Protein AF-A0A7C1CX82-F1 (afdb_monomer)

pLDDT: mean 84.67, std 8.03, range [56.22, 93.38]

Sequence (81 aa):
MILSGISQPLLGLVDTAVVGHLPDARYLGGVAVGAMLVQFVFWQFGFLRMSTTGFAAQALGREDGDAQRAVLGRALLAGIA

Solvent-accessible surface area (backbone atoms only — not comparable to full-atom values): 4637 Å² total; per-residue (Å²): 110,75,76,77,51,49,57,56,62,52,47,53,54,48,52,50,55,62,53,67,67,55,93,48,72,69,60,46,53,51,50,52,53,52,50,50,52,52,50,51,58,56,55,66,54,48,55,58,60,55,51,53,52,50,54,38,51,53,21,57,76,66,73,35,66,64,56,35,51,51,48,53,53,52,53,53,51,67,73,74,108

Secondary structure (DSSP, 8-state):
-TTGGGHHHHHHHHHHHHHTT-SSHHHHHHHHHHHHHHHHHHHHTHHHHHHHHHHHHHHHHTT-HHHHHHHHHHHHHHHH-

Foldseek 3Di:
DVVVVVVVVVVVVVLCVVLVPDPDVVVSVVVVVVVVVVVVVVVVCVVLVVVLVVQLVVCVVVVNPVSNVVSVVVSVVVVVD

Mean predicted aligned error: 7.43 Å

Structure (mmCIF, N/CA/C/O backbone):
data_AF-A0A7C1CX82-F1
#
_entry.id   AF-A0A7C1CX82-F1
#
loop_
_atom_site.group_PDB
_atom_site.id
_atom_site.type_symbol
_atom_site.label_atom_id
_atom_site.label_alt_id
_atom_site.label_comp_id
_atom_site.label_asym_id
_atom_site.label_entity_id
_atom_site.label_seq_id
_atom_site.pdbx_PDB_ins_code
_atom_site.Cartn_x
_atom_site.Cartn_y
_atom_site.Cartn_z
_atom_site.occupancy
_atom_site.B_iso_or_equiv
_atom_site.auth_seq_id
_atom_site.auth_comp_id
_atom_site.auth_asym_id
_atom_site.auth_atom_id
_atom_site.pdbx_PDB_model_num
ATOM 1 N N . MET A 1 1 ? 13.777 6.910 -2.325 1.00 56.22 1 MET A N 1
ATOM 2 C CA . MET A 1 1 ? 13.390 5.887 -1.326 1.00 56.22 1 MET A CA 1
ATOM 3 C C . MET A 1 1 ? 13.265 6.463 0.086 1.00 56.22 1 MET A C 1
ATOM 5 O O . MET A 1 1 ? 12.261 6.179 0.713 1.00 56.22 1 MET A O 1
ATOM 9 N N . ILE A 1 2 ? 14.188 7.314 0.567 1.00 59.28 2 ILE A N 1
ATOM 10 C CA . ILE A 1 2 ? 14.128 7.864 1.943 1.00 59.28 2 ILE A CA 1
ATOM 11 C C . ILE A 1 2 ? 12.904 8.777 2.173 1.00 59.28 2 ILE A C 1
ATOM 13 O O . ILE A 1 2 ? 12.129 8.505 3.078 1.00 59.28 2 ILE A O 1
ATOM 17 N N . LEU A 1 3 ? 12.654 9.790 1.325 1.00 60.41 3 LEU A N 1
ATOM 18 C CA . LEU A 1 3 ? 11.479 10.673 1.488 1.00 60.41 3 LEU A CA 1
ATOM 19 C C . LEU A 1 3 ? 10.135 9.967 1.239 1.00 60.41 3 LEU A C 1
ATOM 21 O O . LEU A 1 3 ? 9.201 10.132 2.012 1.00 60.41 3 LEU A O 1
ATOM 25 N N . SER A 1 4 ? 10.044 9.137 0.195 1.00 69.19 4 SER A N 1
ATOM 26 C CA . SER A 1 4 ? 8.824 8.367 -0.105 1.00 69.19 4 SER A CA 1
ATOM 27 C C . SER A 1 4 ? 8.476 7.341 0.982 1.00 69.19 4 SER A C 1
ATOM 29 O O . SER A 1 4 ? 7.327 6.921 1.063 1.00 69.19 4 SER A O 1
ATOM 31 N N . GLY A 1 5 ? 9.448 6.922 1.800 1.00 73.50 5 GLY A N 1
ATOM 32 C CA . GLY A 1 5 ? 9.237 5.974 2.892 1.00 73.50 5 GLY A CA 1
ATOM 33 C C . GLY A 1 5 ? 8.626 6.596 4.148 1.00 73.50 5 GLY A C 1
ATOM 34 O O . GLY A 1 5 ? 8.128 5.854 4.986 1.00 73.50 5 GLY A O 1
ATOM 35 N N . ILE A 1 6 ? 8.617 7.932 4.273 1.00 85.00 6 ILE A N 1
ATOM 36 C CA . ILE A 1 6 ? 8.101 8.652 5.454 1.00 85.00 6 ILE A CA 1
ATOM 37 C C . ILE A 1 6 ? 6.577 8.498 5.594 1.00 85.00 6 ILE A C 1
ATOM 39 O O . ILE A 1 6 ? 6.043 8.568 6.699 1.00 85.00 6 ILE A O 1
ATOM 43 N N . SER A 1 7 ? 5.868 8.220 4.498 1.00 82.31 7 SER A N 1
ATOM 44 C CA . SER A 1 7 ? 4.418 8.017 4.520 1.00 82.31 7 SER A CA 1
ATOM 45 C C . SER A 1 7 ? 3.996 6.856 5.421 1.00 82.31 7 SER A C 1
ATOM 47 O O . SER A 1 7 ? 2.972 6.967 6.080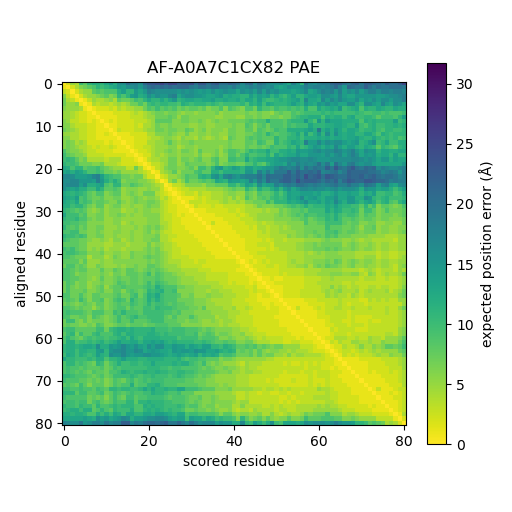 1.00 82.31 7 SER A O 1
ATOM 49 N N . GLN A 1 8 ? 4.782 5.776 5.504 1.00 81.44 8 GLN A N 1
ATOM 50 C CA . GLN A 1 8 ? 4.451 4.626 6.355 1.00 81.44 8 GLN A CA 1
ATOM 51 C C . GLN A 1 8 ? 4.472 4.943 7.863 1.00 81.44 8 GLN A C 1
ATOM 53 O O . GLN A 1 8 ? 3.464 4.684 8.520 1.00 81.44 8 GLN A O 1
ATOM 58 N N . PRO A 1 9 ? 5.549 5.515 8.440 1.00 83.25 9 PRO A N 1
ATOM 59 C CA . PRO A 1 9 ? 5.563 5.875 9.855 1.00 83.25 9 PRO A CA 1
ATOM 60 C C . PRO A 1 9 ? 4.564 6.985 10.199 1.00 83.25 9 PRO A C 1
ATOM 62 O O . PRO A 1 9 ? 3.981 6.946 11.279 1.00 83.25 9 PRO A O 1
ATOM 65 N N . LEU A 1 10 ? 4.307 7.937 9.291 1.00 85.94 10 LEU A N 1
ATOM 66 C CA . LEU A 1 10 ? 3.247 8.931 9.497 1.00 85.94 10 LEU A CA 1
ATOM 67 C C . LEU A 1 10 ? 1.858 8.284 9.550 1.00 85.94 10 LEU A C 1
ATOM 69 O O . LEU A 1 10 ? 1.075 8.633 10.430 1.00 85.94 10 LEU A O 1
ATOM 73 N N . LEU A 1 11 ? 1.572 7.321 8.663 1.00 83.50 11 LEU A N 1
ATOM 74 C CA . LEU A 1 11 ? 0.316 6.566 8.698 1.00 83.50 11 LEU A CA 1
ATOM 75 C C . LEU A 1 11 ? 0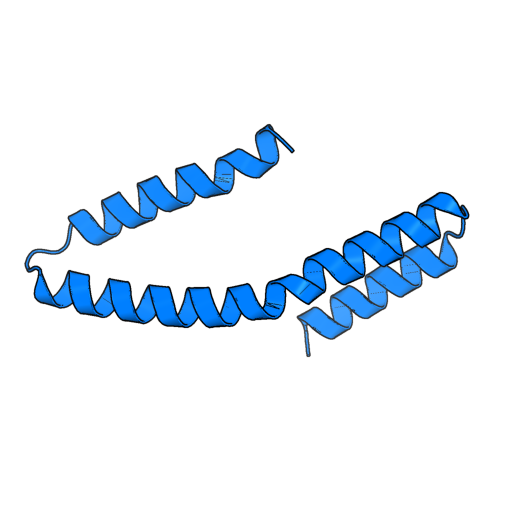.152 5.844 10.041 1.00 83.50 11 LEU A C 1
ATOM 77 O O . LEU A 1 11 ? -0.889 5.967 10.671 1.00 83.50 11 LEU A O 1
ATOM 81 N N . GLY A 1 12 ? 1.206 5.178 10.526 1.00 82.38 12 GLY A N 1
ATOM 82 C CA . GLY A 1 12 ? 1.173 4.474 11.812 1.00 82.38 12 GLY A CA 1
ATOM 83 C C . GLY A 1 12 ? 0.934 5.397 13.013 1.00 82.38 12 GLY A C 1
ATOM 84 O O . GLY A 1 12 ? 0.238 5.019 13.958 1.00 82.38 12 GLY A O 1
ATOM 85 N N . LEU A 1 13 ? 1.460 6.626 12.973 1.00 86.50 13 LEU A N 1
ATOM 86 C CA . LEU A 1 13 ? 1.198 7.637 14.000 1.00 86.50 13 LEU A CA 1
ATOM 87 C C . LEU A 1 13 ? -0.280 8.062 13.999 1.00 86.50 13 LEU A C 1
ATOM 89 O O . LEU A 1 13 ? -0.891 8.170 15.061 1.00 86.50 13 LEU A O 1
ATOM 93 N N . VAL A 1 14 ? -0.855 8.270 12.809 1.00 85.12 14 VAL A N 1
ATOM 94 C CA . VAL A 1 14 ? -2.267 8.640 12.633 1.00 85.12 14 VAL A CA 1
ATOM 95 C C . VAL A 1 14 ? -3.192 7.493 13.039 1.00 85.12 14 VAL A C 1
ATOM 97 O O . VAL A 1 14 ? -4.118 7.733 13.809 1.00 85.12 14 VAL A O 1
ATOM 100 N N . ASP A 1 15 ? -2.917 6.259 12.610 1.00 82.19 15 ASP A N 1
ATOM 101 C CA . ASP A 1 15 ? -3.692 5.073 12.996 1.00 82.19 15 ASP A CA 1
ATOM 102 C C . ASP A 1 15 ? -3.722 4.925 14.520 1.00 82.19 15 ASP A C 1
ATOM 104 O O . ASP A 1 15 ? -4.785 4.758 15.112 1.00 82.19 15 ASP A O 1
ATOM 108 N N . THR A 1 16 ? -2.569 5.085 15.177 1.00 79.50 16 THR A N 1
ATOM 109 C CA . THR A 1 16 ? -2.471 5.020 16.642 1.00 79.50 16 THR A CA 1
ATOM 110 C C . THR A 1 16 ? -3.250 6.150 17.319 1.00 79.50 16 THR A C 1
ATOM 112 O O . THR A 1 16 ? -3.925 5.913 18.319 1.00 79.50 16 THR A O 1
ATOM 115 N N . ALA A 1 17 ? -3.199 7.373 16.785 1.00 81.31 17 ALA A N 1
ATOM 116 C CA . ALA A 1 17 ? -3.919 8.519 17.342 1.00 81.31 17 ALA A CA 1
ATOM 117 C C . ALA A 1 17 ? -5.445 8.394 17.188 1.00 81.31 17 ALA A C 1
ATOM 119 O O . ALA A 1 17 ? -6.182 8.691 18.128 1.00 81.31 17 ALA A O 1
ATOM 120 N N . VAL A 1 18 ? -5.921 7.931 16.027 1.00 79.25 18 VAL A N 1
ATOM 121 C CA . VAL A 1 18 ? -7.350 7.710 15.749 1.00 79.25 18 VAL A CA 1
ATOM 122 C C . VAL A 1 18 ? -7.887 6.584 16.624 1.00 79.25 18 VAL A C 1
ATOM 124 O O . VAL A 1 18 ? -8.910 6.746 17.285 1.00 79.25 18 VAL A O 1
ATOM 127 N N . VAL A 1 19 ? -7.173 5.459 16.671 1.00 75.56 19 VAL A N 1
ATOM 128 C CA . VAL A 1 19 ? -7.570 4.280 17.443 1.00 75.56 19 VAL A CA 1
ATOM 129 C C . VAL A 1 19 ? -7.469 4.535 18.958 1.00 75.56 19 VAL A C 1
ATOM 131 O O . VAL A 1 19 ? -8.304 4.055 19.723 1.00 75.56 19 VAL A O 1
ATOM 134 N N . GLY A 1 20 ? -6.505 5.347 19.400 1.00 75.25 20 GLY A N 1
ATOM 135 C CA . GLY A 1 20 ? -6.324 5.735 20.802 1.00 75.25 20 GLY A CA 1
ATOM 136 C C . GLY A 1 20 ? -7.403 6.671 21.360 1.00 75.25 20 GLY A C 1
ATOM 137 O O . GLY A 1 20 ? -7.492 6.826 22.574 1.00 75.25 20 GLY A O 1
ATOM 138 N N . HIS A 1 21 ? -8.238 7.275 20.507 1.00 77.81 21 HIS A N 1
ATOM 139 C CA . HIS A 1 21 ? -9.336 8.153 20.929 1.00 77.81 21 HIS A CA 1
ATOM 140 C C . HIS A 1 21 ? -10.646 7.397 21.224 1.00 77.81 21 HIS A C 1
ATOM 142 O O . HIS A 1 21 ? -11.640 8.018 21.611 1.00 77.81 21 HIS A O 1
ATOM 148 N N . LEU A 1 22 ? -10.688 6.071 21.026 1.00 76.44 22 LEU A N 1
ATOM 149 C CA . LEU A 1 22 ? -11.893 5.287 21.287 1.00 76.44 22 LEU A CA 1
ATOM 150 C C . LEU A 1 22 ? -12.08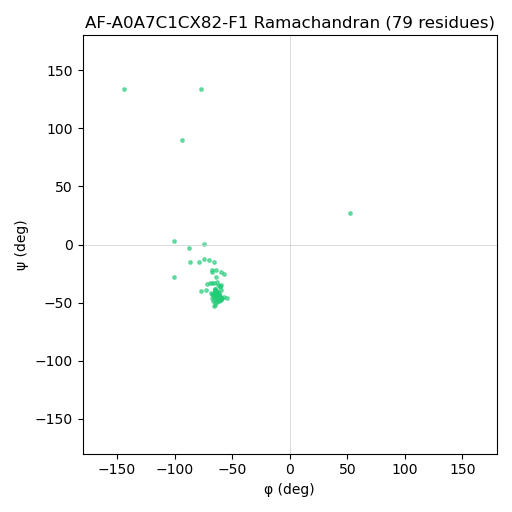6 5.030 22.796 1.00 76.44 22 LEU A C 1
ATOM 152 O O . LEU A 1 22 ? -11.156 4.595 23.470 1.00 76.44 22 LEU A O 1
ATOM 156 N N . PRO A 1 23 ? -13.308 5.227 23.326 1.00 69.44 23 PRO A N 1
ATOM 157 C CA . PRO A 1 23 ? -13.583 5.193 24.765 1.00 69.44 23 PRO A CA 1
ATOM 158 C C . PRO A 1 23 ? -13.598 3.788 25.388 1.00 69.44 23 PRO A C 1
ATOM 160 O O . PRO A 1 23 ? -13.621 3.674 26.610 1.00 69.44 23 PRO A O 1
ATOM 163 N N . ASP A 1 24 ? -13.616 2.718 24.584 1.00 75.94 24 ASP A N 1
ATOM 164 C CA . ASP A 1 24 ? -13.709 1.338 25.075 1.00 75.94 24 ASP A CA 1
ATOM 165 C C . ASP A 1 24 ? -12.877 0.378 24.205 1.00 75.94 24 ASP A C 1
ATOM 167 O O . ASP A 1 24 ? -12.960 0.396 22.970 1.00 75.94 24 ASP A O 1
ATOM 171 N N . ALA A 1 25 ? -12.093 -0.49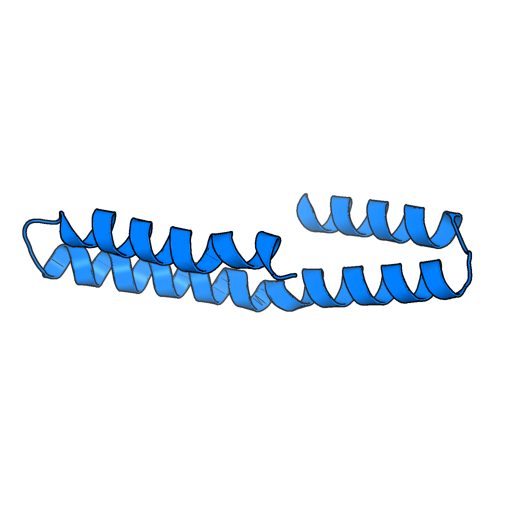0 24.854 1.00 75.44 25 ALA A N 1
ATOM 172 C CA . ALA A 1 25 ? -11.141 -1.408 24.224 1.00 75.44 25 ALA A CA 1
ATOM 173 C C . ALA A 1 25 ? -11.797 -2.387 23.231 1.00 75.44 25 ALA A C 1
ATOM 175 O O . ALA A 1 25 ? -11.145 -2.861 22.298 1.00 75.44 25 ALA A O 1
ATOM 176 N N . ARG A 1 26 ? -13.100 -2.665 23.379 1.00 77.81 26 ARG A N 1
ATOM 177 C CA . ARG A 1 26 ? -13.835 -3.553 22.461 1.00 77.81 26 ARG A CA 1
ATOM 178 C C . ARG A 1 26 ? -13.932 -3.009 21.031 1.00 77.81 26 ARG A C 1
ATOM 180 O O . ARG A 1 26 ? -13.824 -3.776 20.078 1.00 77.81 26 ARG A O 1
ATOM 187 N N . TYR A 1 27 ? -14.109 -1.696 20.867 1.00 77.75 27 TYR A N 1
ATOM 188 C CA . TYR A 1 27 ? -14.183 -1.078 19.537 1.00 77.75 27 TYR A CA 1
ATOM 189 C C . TYR A 1 27 ? -12.808 -1.058 18.868 1.00 77.75 27 TYR A C 1
ATOM 191 O O . TYR A 1 27 ? -12.689 -1.268 17.664 1.00 77.75 27 TYR A O 1
ATOM 199 N N . LEU A 1 28 ? -11.775 -0.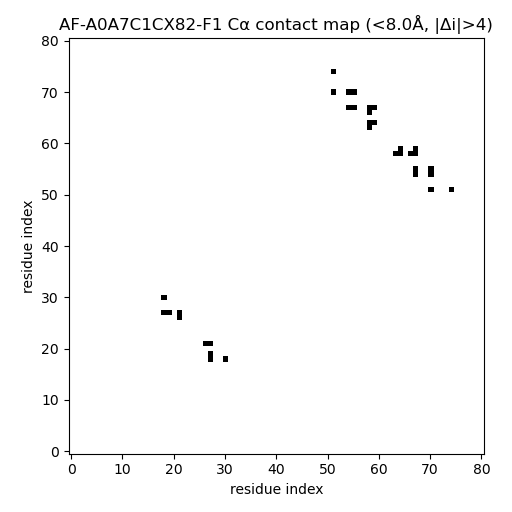891 19.689 1.00 78.69 28 LEU A N 1
ATOM 200 C CA . LEU A 1 28 ? -10.365 -0.943 19.330 1.00 78.69 28 LEU A CA 1
ATOM 201 C C . LEU A 1 28 ? -9.999 -2.313 18.733 1.00 78.69 28 LEU A C 1
ATOM 203 O O . LEU A 1 28 ? -9.425 -2.385 17.648 1.00 78.69 28 LEU A O 1
ATOM 207 N N . GLY A 1 29 ? -10.429 -3.399 19.386 1.00 80.12 29 GLY A N 1
ATOM 208 C CA . GLY A 1 29 ? -10.253 -4.763 18.881 1.00 80.12 29 GLY A CA 1
ATOM 209 C C . GLY A 1 29 ? -10.970 -5.014 17.549 1.00 80.12 29 GLY A C 1
ATOM 210 O O . GLY A 1 29 ? -10.382 -5.592 16.638 1.00 80.12 29 GLY A O 1
ATOM 211 N N . GLY A 1 30 ? -12.209 -4.536 17.395 1.00 84.69 30 GLY A N 1
ATOM 212 C CA . GLY A 1 30 ? -12.964 -4.680 16.144 1.00 84.69 30 GLY A CA 1
ATOM 213 C C . GLY A 1 30 ? -12.318 -3.954 14.958 1.00 84.69 30 GLY A C 1
ATOM 214 O O . GLY A 1 30 ? -12.162 -4.539 13.885 1.00 84.69 30 GLY A O 1
ATOM 215 N N . VAL A 1 31 ? -11.887 -2.705 15.161 1.00 82.62 31 VAL A N 1
ATOM 216 C CA . VAL A 1 31 ? -11.187 -1.912 14.136 1.00 82.62 31 VAL A CA 1
ATOM 217 C C . VAL A 1 31 ? -9.833 -2.531 13.794 1.00 82.62 31 VAL A C 1
ATOM 219 O O . VAL A 1 31 ? -9.507 -2.631 12.616 1.00 82.62 31 VAL A O 1
ATOM 222 N N . ALA A 1 32 ? -9.076 -3.012 14.785 1.00 81.88 32 ALA A N 1
ATOM 223 C CA . ALA A 1 32 ? -7.791 -3.671 14.551 1.00 81.88 32 ALA A CA 1
ATOM 224 C C . ALA A 1 32 ? -7.934 -4.928 13.677 1.00 81.88 32 ALA A C 1
ATOM 226 O O . ALA A 1 32 ? -7.175 -5.110 12.727 1.00 81.88 32 ALA A O 1
ATOM 227 N N . VAL A 1 33 ? -8.936 -5.772 13.948 1.00 87.75 33 VAL A N 1
ATOM 228 C CA . VAL A 1 33 ? -9.205 -6.975 13.141 1.00 87.75 33 VAL A CA 1
ATOM 229 C C . VAL A 1 33 ? -9.650 -6.599 11.726 1.00 87.75 33 VAL A C 1
ATOM 231 O O . VAL A 1 33 ? -9.149 -7.170 10.757 1.00 87.75 33 VAL A O 1
ATOM 234 N N . GLY A 1 34 ? -10.543 -5.615 11.587 1.00 87.75 34 GLY A N 1
ATOM 235 C CA . GLY A 1 34 ? -10.985 -5.121 10.281 1.00 87.75 34 GLY A CA 1
ATOM 236 C C . GLY A 1 34 ? -9.834 -4.546 9.452 1.00 87.75 34 GLY A C 1
ATOM 237 O O . GLY A 1 34 ? -9.658 -4.921 8.293 1.00 87.75 34 GLY A O 1
ATOM 238 N N . ALA A 1 35 ? -9.000 -3.703 10.064 1.00 85.44 35 ALA A N 1
ATOM 239 C CA . ALA A 1 35 ? -7.809 -3.142 9.438 1.00 85.44 35 ALA A CA 1
ATOM 240 C C . ALA A 1 35 ? -6.820 -4.240 9.033 1.00 85.44 35 ALA A C 1
ATOM 242 O O . ALA A 1 35 ? -6.311 -4.207 7.918 1.00 85.44 35 ALA A O 1
ATOM 243 N N . MET A 1 36 ? -6.600 -5.254 9.876 1.00 88.19 36 MET A N 1
ATOM 244 C CA . MET A 1 36 ? -5.707 -6.372 9.559 1.00 88.19 36 MET A CA 1
ATOM 245 C C . MET A 1 36 ? -6.201 -7.194 8.361 1.00 88.19 36 MET A C 1
ATOM 247 O O . MET A 1 36 ? -5.395 -7.582 7.518 1.00 88.19 36 MET A O 1
ATOM 251 N N . LEU A 1 37 ? -7.511 -7.431 8.248 1.00 93.38 37 LEU A N 1
ATOM 252 C CA . LEU A 1 37 ? -8.098 -8.124 7.096 1.00 93.38 37 LEU A CA 1
ATOM 253 C C . LEU A 1 37 ? -7.934 -7.317 5.806 1.00 93.38 37 LEU A C 1
ATOM 255 O O . LEU A 1 37 ? -7.493 -7.860 4.794 1.00 93.38 37 LEU A O 1
ATOM 259 N N . VAL A 1 38 ? -8.241 -6.019 5.847 1.00 90.56 38 VAL A N 1
ATOM 260 C CA . VAL A 1 38 ? -8.053 -5.124 4.697 1.00 90.56 38 VAL A CA 1
ATOM 261 C C . VAL A 1 38 ? -6.574 -5.071 4.309 1.00 90.56 38 VAL A C 1
ATOM 263 O O . VAL A 1 38 ? -6.237 -5.311 3.152 1.00 90.56 38 VAL A O 1
ATOM 266 N N . GLN A 1 39 ? -5.681 -4.858 5.278 1.00 88.69 39 GLN A N 1
ATOM 267 C CA . GLN A 1 39 ? -4.229 -4.860 5.089 1.00 88.69 39 GLN A CA 1
ATOM 268 C C . GLN A 1 39 ? -3.757 -6.161 4.435 1.00 88.69 39 GLN A C 1
ATOM 270 O O . GLN A 1 39 ? -2.979 -6.114 3.488 1.00 88.69 39 GLN A O 1
ATOM 275 N N . PHE A 1 40 ? -4.235 -7.316 4.907 1.00 91.06 40 PHE A N 1
ATOM 276 C CA . PHE A 1 40 ? -3.886 -8.625 4.359 1.00 91.06 40 PHE A CA 1
ATOM 277 C C . PHE A 1 40 ? -4.277 -8.750 2.883 1.00 91.06 40 PHE A C 1
ATOM 279 O O . PHE A 1 40 ? -3.455 -9.167 2.065 1.00 91.06 40 PHE A O 1
ATOM 286 N N . VAL A 1 41 ? -5.496 -8.337 2.525 1.00 92.12 41 VAL A N 1
ATOM 287 C CA . VAL A 1 41 ? -5.963 -8.338 1.131 1.00 92.12 41 VAL A CA 1
ATOM 288 C C . VAL A 1 41 ? -5.101 -7.412 0.271 1.00 92.12 41 VAL A C 1
ATOM 290 O O . VAL A 1 41 ? -4.599 -7.839 -0.765 1.00 92.12 41 VAL A O 1
ATOM 293 N N . PHE A 1 42 ? -4.841 -6.179 0.718 1.00 86.94 42 PHE A N 1
ATOM 294 C CA . PHE A 1 42 ? -3.967 -5.242 -0.000 1.00 86.94 42 PHE A CA 1
ATOM 295 C C . PHE A 1 42 ? -2.535 -5.766 -0.155 1.00 86.94 42 PHE A C 1
ATOM 297 O O . PHE A 1 42 ? -1.911 -5.564 -1.198 1.00 86.94 42 PHE A O 1
ATOM 304 N N . TRP A 1 43 ? -2.008 -6.464 0.852 1.00 87.00 43 TRP A N 1
ATOM 305 C CA . TRP A 1 43 ? -0.656 -7.016 0.811 1.00 87.00 43 TRP A CA 1
ATOM 306 C C . TRP A 1 43 ? -0.523 -8.131 -0.228 1.00 87.00 43 TRP A C 1
ATOM 308 O O . TRP A 1 43 ? 0.515 -8.223 -0.887 1.00 87.00 43 TRP A O 1
ATOM 318 N N . GLN A 1 44 ? -1.586 -8.912 -0.459 1.00 88.81 44 GLN A N 1
ATOM 319 C CA . GLN A 1 44 ? -1.601 -9.893 -1.547 1.00 88.81 44 GLN A CA 1
ATOM 320 C C . GLN A 1 44 ? -1.432 -9.239 -2.919 1.00 88.81 44 GLN A C 1
ATOM 322 O O . GLN A 1 44 ? -0.708 -9.778 -3.747 1.00 88.81 44 GLN A O 1
ATOM 327 N N . PHE A 1 45 ? -1.985 -8.047 -3.149 1.00 89.94 45 PHE A N 1
ATOM 328 C CA . PHE A 1 45 ? -1.783 -7.296 -4.396 1.00 89.94 45 PHE A CA 1
ATOM 329 C C . PHE A 1 45 ? -0.391 -6.650 -4.518 1.00 89.94 45 PHE A C 1
ATOM 331 O O . PHE A 1 45 ? -0.074 -6.037 -5.540 1.00 89.94 45 PHE A O 1
ATOM 338 N N . GLY A 1 46 ? 0.496 -6.825 -3.531 1.00 86.44 46 GLY A N 1
ATOM 339 C CA . GLY A 1 46 ? 1.867 -6.308 -3.559 1.00 86.44 46 GLY A CA 1
ATOM 340 C C . GLY A 1 46 ? 2.694 -6.784 -4.762 1.00 86.44 46 GLY A C 1
ATOM 341 O O . GLY A 1 46 ? 3.596 -6.064 -5.207 1.00 86.44 46 GLY A O 1
ATOM 342 N N . PHE A 1 47 ? 2.359 -7.945 -5.345 1.00 87.00 47 PHE A N 1
ATOM 343 C CA . PHE A 1 47 ? 3.023 -8.454 -6.550 1.00 87.00 47 PHE A CA 1
ATOM 344 C C . PHE A 1 47 ? 2.826 -7.537 -7.764 1.00 87.00 47 PHE A C 1
ATOM 346 O O . PHE A 1 47 ? 3.742 -7.42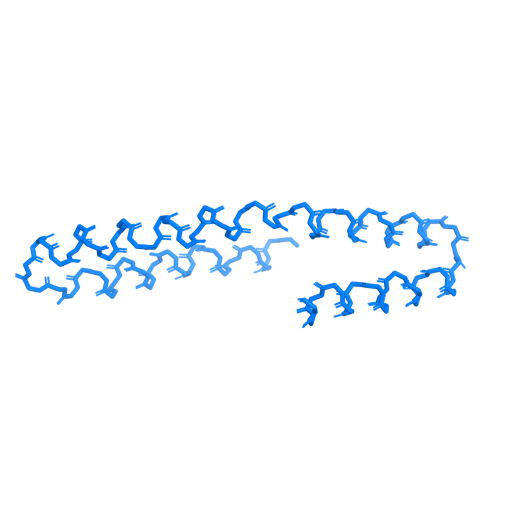4 -8.578 1.00 87.00 47 PHE A O 1
ATOM 353 N N . LEU A 1 48 ? 1.684 -6.843 -7.878 1.00 88.38 48 LEU A N 1
ATOM 354 C CA . LEU A 1 48 ? 1.393 -5.950 -9.006 1.00 88.38 48 LEU A CA 1
ATOM 355 C C . LEU A 1 48 ? 2.417 -4.818 -9.073 1.00 88.38 48 LEU A C 1
ATOM 357 O O . LEU A 1 48 ? 2.972 -4.533 -10.136 1.00 88.38 48 LEU A O 1
ATOM 361 N N . ARG A 1 49 ? 2.739 -4.225 -7.918 1.00 84.94 49 ARG A N 1
ATOM 362 C CA . ARG A 1 49 ? 3.759 -3.175 -7.802 1.00 84.94 49 ARG A CA 1
ATOM 363 C C . ARG A 1 49 ? 5.140 -3.688 -8.208 1.00 84.94 49 ARG A C 1
ATOM 365 O O . ARG A 1 49 ? 5.859 -3.016 -8.945 1.00 84.94 49 ARG A O 1
ATOM 372 N N . MET A 1 50 ? 5.528 -4.866 -7.722 1.00 87.19 50 MET A N 1
ATOM 373 C CA . MET A 1 50 ? 6.870 -5.398 -7.974 1.00 87.19 50 MET A CA 1
ATOM 374 C C . MET A 1 50 ? 7.035 -5.870 -9.426 1.00 87.19 50 MET A C 1
ATOM 376 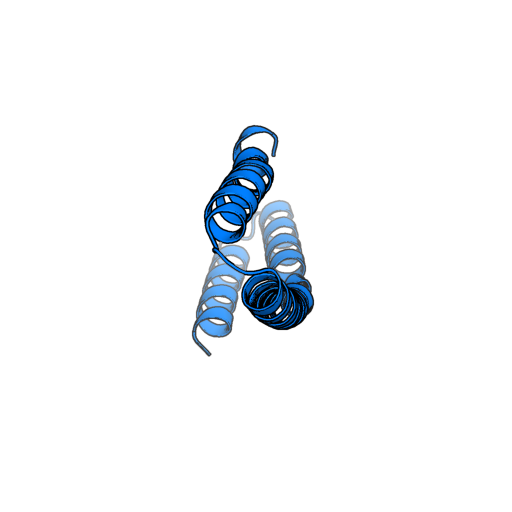O O . MET A 1 50 ? 8.062 -5.597 -10.043 1.00 87.19 50 MET A O 1
ATOM 380 N N . SER A 1 51 ? 6.000 -6.492 -9.998 1.00 88.69 51 SER A N 1
ATOM 381 C CA . SER A 1 51 ? 5.959 -6.944 -11.392 1.00 88.69 51 SER A CA 1
ATOM 382 C C . SER A 1 51 ? 6.021 -5.773 -12.379 1.00 88.69 51 SER A C 1
ATOM 384 O O . SER A 1 51 ? 6.872 -5.764 -13.269 1.00 88.69 51 SER A O 1
ATOM 386 N N . THR A 1 52 ? 5.195 -4.739 -12.188 1.00 90.38 52 THR A N 1
ATOM 387 C CA . THR A 1 52 ? 5.190 -3.541 -13.052 1.00 90.38 52 THR A CA 1
ATOM 388 C C . THR A 1 52 ? 6.510 -2.775 -12.994 1.00 90.38 52 THR A C 1
ATOM 390 O O . THR A 1 52 ? 7.038 -2.396 -14.038 1.00 90.38 52 THR A O 1
ATOM 393 N N . THR A 1 53 ? 7.092 -2.613 -11.800 1.00 90.19 53 THR A N 1
ATOM 394 C CA . THR A 1 53 ? 8.407 -1.970 -11.634 1.00 90.19 53 THR A CA 1
ATOM 395 C C . THR A 1 53 ? 9.514 -2.781 -12.317 1.00 90.19 53 THR A C 1
ATOM 397 O O . THR A 1 53 ? 10.381 -2.201 -12.966 1.00 90.19 53 THR A O 1
ATOM 400 N N . GLY A 1 54 ? 9.469 -4.117 -12.228 1.00 91.06 54 GLY A N 1
ATOM 401 C CA . GLY A 1 54 ? 10.422 -5.005 -12.899 1.00 91.06 54 GLY A CA 1
ATOM 402 C C . GLY A 1 54 ? 10.363 -4.897 -14.424 1.00 91.06 54 GLY A C 1
ATOM 403 O O . GLY A 1 54 ? 11.394 -4.684 -15.060 1.00 91.06 54 GLY A O 1
ATOM 404 N N . PHE A 1 55 ? 9.168 -4.971 -15.016 1.00 90.44 55 PHE A N 1
ATOM 405 C CA . PHE A 1 55 ? 9.002 -4.816 -16.467 1.00 90.44 55 PHE A CA 1
ATOM 406 C C . PHE A 1 55 ? 9.362 -3.410 -16.955 1.00 90.44 55 PHE A C 1
ATOM 408 O O . PHE A 1 55 ? 9.993 -3.272 -18.002 1.00 90.44 55 PHE A O 1
ATOM 415 N N . ALA A 1 56 ? 9.018 -2.368 -16.193 1.00 91.19 56 ALA A N 1
ATOM 416 C CA . ALA A 1 56 ? 9.412 -0.999 -16.513 1.00 91.19 56 ALA A CA 1
ATOM 417 C C . ALA A 1 56 ? 10.940 -0.827 -16.485 1.00 91.19 56 ALA A C 1
ATOM 419 O O . ALA A 1 56 ? 11.497 -0.221 -17.396 1.00 91.19 56 ALA A O 1
ATOM 420 N N . ALA A 1 57 ? 11.628 -1.407 -15.494 1.00 91.12 57 ALA A N 1
ATOM 421 C CA . ALA A 1 57 ? 13.088 -1.381 -15.415 1.00 91.12 57 ALA A CA 1
ATOM 422 C C . ALA A 1 57 ? 13.751 -2.142 -16.576 1.00 91.12 57 ALA A C 1
ATOM 424 O O . ALA A 1 57 ? 14.751 -1.679 -17.119 1.00 91.12 57 ALA A O 1
ATOM 425 N N . GLN A 1 58 ? 13.182 -3.279 -16.992 1.00 92.44 58 GLN A N 1
ATOM 426 C CA . GLN A 1 58 ? 13.669 -4.038 -18.149 1.00 92.44 58 GLN A CA 1
ATOM 427 C C . GLN A 1 58 ? 13.486 -3.275 -19.467 1.00 92.44 58 GLN A C 1
ATOM 429 O O . GLN A 1 58 ? 14.402 -3.265 -20.283 1.00 92.44 58 GLN A O 1
ATOM 434 N N . ALA A 1 59 ? 12.332 -2.635 -19.678 1.00 90.31 59 ALA A N 1
ATOM 435 C CA . ALA A 1 59 ? 12.082 -1.813 -20.864 1.00 90.31 59 ALA A CA 1
ATOM 436 C C . ALA A 1 59 ? 13.019 -0.597 -20.907 1.00 90.31 59 ALA A C 1
ATOM 438 O O . ALA A 1 59 ? 13.628 -0.323 -21.939 1.00 90.31 59 ALA A O 1
ATOM 439 N N . LEU A 1 60 ? 13.208 0.061 -19.758 1.00 91.75 60 LEU A N 1
ATOM 440 C CA . LEU A 1 60 ? 14.136 1.178 -19.616 1.00 91.75 60 LEU A CA 1
ATOM 441 C C . LEU A 1 60 ? 15.581 0.758 -19.920 1.00 91.75 60 LEU A C 1
ATOM 443 O O . LEU A 1 60 ? 16.270 1.445 -20.662 1.00 91.75 60 LEU A O 1
ATOM 447 N N . GLY A 1 61 ? 16.027 -0.393 -19.405 1.00 91.88 61 GLY A N 1
ATOM 448 C CA . GLY A 1 61 ? 17.368 -0.923 -19.676 1.00 91.88 61 GLY A CA 1
ATOM 449 C C . GLY A 1 61 ? 17.611 -1.331 -21.135 1.00 91.88 61 GLY A C 1
ATOM 450 O O . GLY A 1 61 ? 18.759 -1.514 -21.525 1.00 91.88 61 GLY A O 1
ATOM 451 N N . ARG A 1 62 ? 16.551 -1.476 -21.939 1.00 93.06 62 ARG A N 1
ATOM 452 C CA . ARG A 1 62 ? 16.615 -1.763 -23.384 1.00 93.06 62 ARG A CA 1
ATOM 453 C C . ARG A 1 62 ? 16.393 -0.516 -24.248 1.00 93.06 62 ARG A C 1
ATOM 455 O O . ARG A 1 62 ? 16.338 -0.656 -25.463 1.00 93.06 62 ARG A O 1
ATOM 462 N N . GLU A 1 63 ? 16.230 0.657 -23.627 1.00 90.06 63 GLU A N 1
ATOM 463 C CA . GLU A 1 63 ? 15.870 1.930 -24.275 1.00 90.06 63 GLU A CA 1
ATOM 464 C C . GLU A 1 63 ? 14.607 1.836 -25.160 1.00 90.06 63 GLU A C 1
ATOM 466 O O . GLU A 1 63 ? 14.415 2.603 -26.103 1.00 90.06 63 GLU A O 1
ATOM 471 N N . ASP A 1 64 ? 13.707 0.902 -24.832 1.00 92.31 64 ASP A N 1
ATOM 472 C CA . ASP A 1 64 ? 12.486 0.634 -25.591 1.00 92.31 64 ASP A CA 1
ATOM 473 C C . ASP A 1 64 ? 11.312 1.442 -25.017 1.00 92.31 64 ASP A C 1
ATOM 475 O O . ASP A 1 64 ? 10.582 1.016 -24.109 1.00 92.31 64 ASP A O 1
ATOM 479 N N . GLY A 1 65 ? 11.146 2.655 -25.550 1.00 88.44 65 GLY A N 1
ATOM 480 C CA . GLY A 1 65 ? 10.101 3.586 -25.124 1.00 88.44 65 GLY A CA 1
ATOM 481 C C . GLY A 1 65 ? 8.676 3.086 -25.384 1.00 88.44 65 GLY A C 1
ATOM 482 O O . GLY A 1 65 ? 7.759 3.436 -24.634 1.00 88.44 65 GLY A O 1
ATOM 483 N N . ASP A 1 66 ? 8.468 2.242 -26.395 1.00 90.81 66 ASP A N 1
ATOM 484 C CA . ASP A 1 66 ? 7.146 1.697 -26.705 1.00 90.81 66 ASP A CA 1
ATOM 485 C C . ASP A 1 66 ? 6.772 0.575 -25.735 1.00 90.81 66 ASP A C 1
ATOM 487 O O . ASP A 1 66 ? 5.648 0.555 -25.215 1.00 90.81 66 ASP A O 1
ATOM 491 N N . ALA A 1 67 ? 7.724 -0.290 -25.374 1.00 89.19 67 ALA A N 1
ATOM 492 C CA . ALA A 1 67 ? 7.529 -1.268 -24.306 1.00 89.19 67 ALA A CA 1
ATOM 493 C C . ALA A 1 67 ? 7.216 -0.590 -22.960 1.00 89.19 67 ALA A C 1
ATOM 495 O O . ALA A 1 67 ? 6.330 -1.045 -22.232 1.00 89.19 67 ALA A O 1
ATOM 496 N N . GLN A 1 68 ? 7.871 0.531 -22.642 1.00 90.50 68 GLN A N 1
ATOM 497 C CA . GLN A 1 68 ? 7.608 1.286 -21.413 1.00 90.50 68 GLN A CA 1
ATOM 498 C C . GLN A 1 68 ? 6.178 1.860 -21.373 1.00 90.50 68 GLN A C 1
ATOM 500 O O . GLN A 1 68 ? 5.494 1.753 -20.350 1.00 90.50 68 GLN A O 1
ATOM 505 N N . ARG A 1 69 ? 5.683 2.405 -22.494 1.00 90.88 69 ARG A N 1
ATOM 506 C CA . ARG A 1 69 ? 4.287 2.868 -22.627 1.00 90.88 69 ARG A CA 1
ATOM 507 C C . ARG A 1 69 ? 3.290 1.716 -22.516 1.00 90.88 69 ARG A C 1
ATOM 509 O O . ARG A 1 69 ? 2.254 1.864 -21.870 1.00 90.88 69 ARG A O 1
ATOM 516 N N . ALA A 1 70 ? 3.610 0.557 -23.090 1.00 92.19 70 ALA A N 1
ATOM 517 C CA . ALA A 1 70 ? 2.771 -0.633 -22.988 1.00 92.19 70 ALA A CA 1
ATOM 518 C C . ALA A 1 70 ? 2.677 -1.155 -21.543 1.00 92.19 70 ALA A C 1
ATOM 520 O O . ALA A 1 70 ? 1.597 -1.561 -21.109 1.00 92.19 70 ALA A O 1
ATOM 521 N N . VAL A 1 71 ? 3.774 -1.122 -20.775 1.00 92.50 71 VAL A N 1
ATOM 522 C CA . VAL A 1 71 ? 3.766 -1.456 -19.338 1.00 92.50 71 VAL A CA 1
ATOM 523 C C . VAL A 1 71 ? 2.874 -0.486 -18.561 1.00 92.50 71 VAL A C 1
ATOM 525 O O . VAL A 1 71 ? 2.060 -0.939 -17.758 1.00 92.50 71 VAL A O 1
ATOM 528 N N . LEU A 1 72 ? 2.961 0.819 -18.842 1.00 90.38 72 LEU A N 1
ATOM 529 C CA . LEU A 1 72 ? 2.098 1.829 -18.221 1.00 90.38 72 LEU A CA 1
ATOM 530 C C . LEU A 1 72 ? 0.611 1.565 -18.516 1.00 90.38 72 LEU A C 1
ATOM 532 O O . LEU A 1 72 ? -0.204 1.542 -17.596 1.00 90.38 72 LEU A O 1
ATOM 536 N N . GLY A 1 73 ? 0.260 1.313 -19.781 1.00 92.31 73 GLY A N 1
ATOM 537 C CA . GLY A 1 73 ? -1.118 1.024 -20.187 1.00 92.31 73 GLY A CA 1
ATOM 538 C C . GLY A 1 73 ? -1.681 -0.235 -19.522 1.00 92.31 73 GLY A C 1
ATOM 539 O O . GLY A 1 73 ? -2.795 -0.216 -19.005 1.00 92.31 73 GLY A O 1
ATOM 540 N N . ARG A 1 74 ? -0.890 -1.314 -19.458 1.00 91.69 74 ARG A N 1
ATOM 541 C CA . ARG A 1 74 ? -1.276 -2.555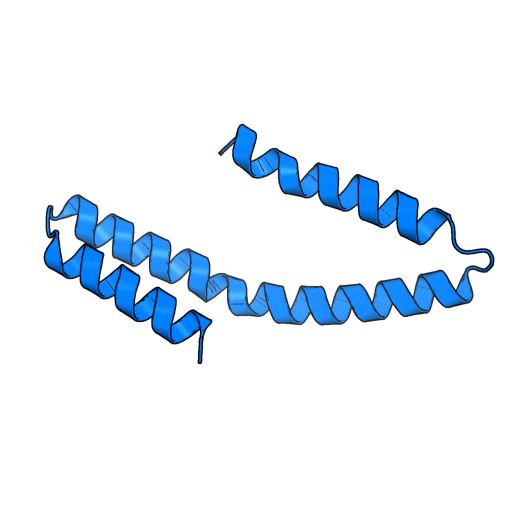 -18.763 1.00 91.69 74 ARG A CA 1
ATOM 542 C C . ARG A 1 74 ? -1.457 -2.342 -17.261 1.00 91.69 74 ARG A C 1
ATOM 544 O O . ARG A 1 74 ? -2.413 -2.862 -16.700 1.00 91.69 74 ARG A O 1
ATOM 551 N N . ALA A 1 75 ? -0.570 -1.574 -16.626 1.00 90.69 75 ALA A N 1
ATOM 552 C CA . ALA A 1 75 ? -0.663 -1.265 -15.201 1.00 90.69 75 ALA A CA 1
ATOM 553 C C . ALA A 1 75 ? -1.924 -0.451 -14.870 1.00 90.69 75 ALA A C 1
ATOM 555 O O . ALA A 1 75 ? -2.592 -0.743 -13.882 1.00 90.69 75 ALA A O 1
ATOM 556 N N . LEU A 1 76 ? -2.280 0.525 -15.712 1.00 91.06 76 LEU A N 1
ATOM 557 C CA . LEU A 1 76 ? -3.505 1.312 -15.550 1.00 91.06 76 LEU A CA 1
ATOM 558 C C . LEU A 1 76 ? -4.763 0.459 -15.731 1.00 91.06 76 LEU A C 1
ATOM 560 O O . LEU A 1 76 ? -5.667 0.539 -14.908 1.00 91.06 76 LEU A O 1
ATOM 564 N N . LEU A 1 77 ? -4.806 -0.394 -16.758 1.00 92.25 77 LEU A N 1
ATOM 565 C CA . LEU A 1 77 ? -5.933 -1.308 -16.967 1.00 92.25 77 LEU A CA 1
ATOM 566 C C . LEU A 1 77 ? -6.097 -2.285 -15.798 1.00 92.25 77 LEU A C 1
ATOM 568 O O . LEU A 1 77 ? -7.208 -2.472 -15.320 1.00 92.25 77 LEU A O 1
ATOM 572 N N . ALA A 1 78 ? -4.997 -2.855 -15.301 1.00 89.12 78 ALA A N 1
ATOM 573 C CA . ALA A 1 78 ? -5.019 -3.768 -14.159 1.00 89.12 78 ALA A CA 1
ATOM 574 C C . ALA A 1 78 ? -5.400 -3.088 -12.831 1.00 89.12 78 ALA A C 1
ATOM 576 O O . ALA A 1 78 ? -5.807 -3.776 -11.907 1.00 89.12 78 ALA A O 1
ATOM 577 N N . GLY A 1 79 ? -5.234 -1.766 -12.712 1.00 84.75 79 GLY A N 1
ATOM 578 C CA . GLY A 1 79 ? -5.663 -1.006 -11.534 1.00 84.75 79 GLY A CA 1
ATOM 579 C C . GLY A 1 79 ? -7.121 -0.536 -11.583 1.00 84.75 79 GLY A C 1
ATOM 580 O O . GLY A 1 79 ? -7.642 -0.107 -10.558 1.00 84.75 79 GLY A O 1
ATOM 581 N N . ILE A 1 80 ? -7.754 -0.570 -12.760 1.00 84.00 80 ILE A N 1
ATOM 582 C CA . ILE A 1 80 ? -9.153 -0.163 -12.977 1.00 84.00 80 ILE A CA 1
ATOM 583 C C . ILE A 1 80 ? -10.090 -1.384 -13.053 1.00 84.00 80 ILE A C 1
ATOM 585 O O . ILE A 1 80 ? -11.272 -1.250 -12.736 1.00 84.00 80 ILE A O 1
ATOM 589 N N . ALA A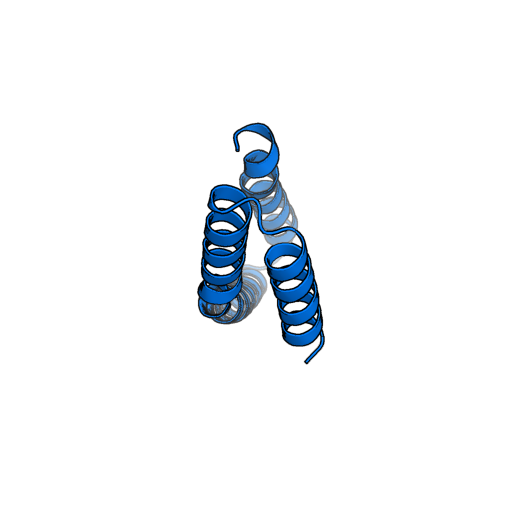 1 81 ? -9.578 -2.538 -13.494 1.00 65.19 81 ALA A N 1
ATOM 590 C CA . ALA A 1 81 ? -10.294 -3.816 -13.567 1.00 65.19 81 ALA A CA 1
ATOM 591 C C . ALA A 1 81 ? -10.363 -4.523 -12.206 1.00 65.19 81 ALA A C 1
ATOM 593 O O . ALA A 1 81 ? -11.411 -5.156 -11.948 1.00 65.19 81 ALA A O 1
#

Radius of gyration: 18.46 Å; Cα contacts (8 Å, |Δi|>4): 17; chains: 1; bounding box: 32×21×52 Å

Nearest PDB structures (foldseek):
  6cnn-assembly1_A  TM=4.847E-01  e=3.079E+00  Homo sapiens
  8p18-assembly1_6  TM=4.872E-01  e=4.643E+00  Escherichia coli K-12
  5uhq-assembly1_B  TM=4.728E-01  e=7.496E+00  Leptospira biflexa serovar Patoc strain 'Patoc 1 (Paris)'